Protein AF-A0A947J0U1-F1 (afdb_monomer_lite)

pLDDT: mean 72.55, std 19.85, range [28.02, 95.25]

Sequence (96 aa):
LSYGGIMSNSYLSNNRCKVMSSRNVNISWDGDCSPCNLDVNLALKGGNLLMSRDIKEITSSISWHKVRSLITQKKSICASCFDANNYTKNKFYYAF

Radius of gyration: 15.01 Å; chains: 1; bounding box: 32×24×51 Å

Secondary structure (DSSP, 8-state):
---------TTS--PPP-GGG----EE-TT-EEES-TT-TT-TT--EEGGGSSSHHHHHHSHHHHHHHHHHHTT-GGGGS---GGGGGG-------

Structure (mmCIF, N/CA/C/O backbone):
data_AF-A0A947J0U1-F1
#
_entry.id   AF-A0A947J0U1-F1
#
loop_
_atom_site.group_PDB
_atom_site.id
_atom_site.type_symbol
_atom_site.label_atom_id
_atom_site.label_alt_id
_atom_site.label_comp_id
_atom_site.label_asym_id
_atom_site.label_entity_id
_atom_site.label_seq_id
_atom_site.pdbx_PDB_ins_code
_atom_site.Cartn_x
_atom_site.Cartn_y
_atom_site.Cartn_z
_atom_site.occupancy
_atom_site.B_iso_or_equiv
_atom_site.auth_seq_id
_atom_site.auth_comp_id
_atom_site.auth_asym_id
_atom_site.auth_atom_id
_atom_site.pdbx_PDB_model_num
ATOM 1 N N . LEU A 1 1 ? 8.146 -12.727 5.345 1.00 28.02 1 LEU A N 1
ATOM 2 C CA . LEU A 1 1 ? 6.772 -13.278 5.391 1.00 28.02 1 LEU A CA 1
ATOM 3 C C . LEU A 1 1 ? 5.935 -12.412 6.323 1.00 28.02 1 LEU A C 1
ATOM 5 O O . LEU A 1 1 ? 6.077 -12.525 7.532 1.00 28.02 1 LEU A O 1
ATOM 9 N N . SER A 1 2 ? 5.136 -11.495 5.780 1.00 32.12 2 SER A N 1
ATOM 10 C CA . SER A 1 2 ? 4.130 -10.759 6.552 1.00 32.12 2 SER A CA 1
ATOM 11 C C . SER A 1 2 ? 2.811 -11.526 6.495 1.00 32.12 2 SER A C 1
ATOM 13 O O . SER A 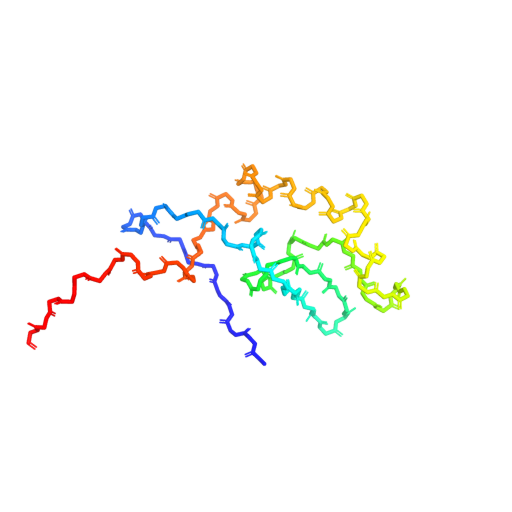1 2 ? 2.186 -11.598 5.441 1.00 32.12 2 SER A O 1
ATOM 15 N N . TYR A 1 3 ? 2.399 -12.105 7.621 1.00 34.25 3 TYR A N 1
ATOM 16 C CA . TYR A 1 3 ? 1.060 -12.663 7.796 1.00 34.25 3 TYR A CA 1
ATOM 17 C C . TYR A 1 3 ? 0.110 -11.522 8.175 1.00 34.25 3 TYR A C 1
ATOM 19 O O . TYR A 1 3 ? 0.021 -11.135 9.338 1.00 34.25 3 TYR A O 1
ATOM 27 N N . GLY A 1 4 ? -0.538 -10.931 7.174 1.00 46.47 4 GLY A N 1
ATOM 28 C CA . GLY A 1 4 ? -1.664 -10.016 7.359 1.00 46.47 4 GLY A CA 1
ATOM 29 C C . GLY A 1 4 ? -2.976 -10.746 7.082 1.00 46.47 4 GLY A C 1
ATOM 30 O O . GLY A 1 4 ? -3.026 -11.645 6.252 1.00 46.47 4 GLY A O 1
ATOM 31 N N . GLY A 1 5 ? -4.047 -10.383 7.772 1.00 44.53 5 GLY A N 1
ATO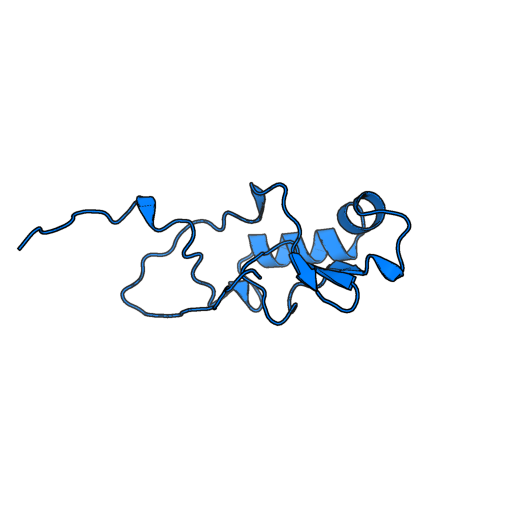M 32 C CA . GLY A 1 5 ? -5.390 -10.884 7.498 1.00 44.53 5 GLY A CA 1
ATOM 33 C C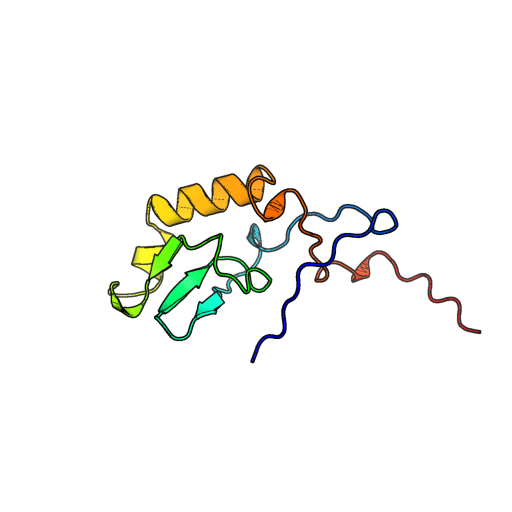 . GLY A 1 5 ? -6.400 -9.793 7.806 1.00 44.53 5 GLY A C 1
ATOM 34 O O . GLY A 1 5 ? -6.212 -9.021 8.747 1.00 44.53 5 GLY A O 1
ATOM 35 N N . ILE A 1 6 ? -7.453 -9.700 6.998 1.00 49.84 6 ILE A N 1
ATOM 36 C CA . ILE A 1 6 ? -8.577 -8.802 7.263 1.00 49.84 6 ILE A CA 1
ATOM 37 C C . ILE A 1 6 ? -9.528 -9.546 8.205 1.00 49.84 6 ILE A C 1
ATOM 39 O O . ILE A 1 6 ? -10.026 -10.612 7.856 1.00 49.84 6 ILE A O 1
ATOM 43 N N . MET A 1 7 ? -9.781 -8.996 9.393 1.00 48.31 7 MET A N 1
ATOM 44 C CA . MET A 1 7 ? -10.759 -9.531 10.347 1.00 48.31 7 MET A CA 1
ATOM 45 C C . MET A 1 7 ? -11.865 -8.498 10.562 1.00 48.31 7 MET A C 1
ATOM 47 O O . MET A 1 7 ? -11.582 -7.376 10.960 1.00 48.31 7 MET A O 1
ATOM 51 N N . SER A 1 8 ? -13.124 -8.857 10.319 1.00 49.75 8 SER A N 1
ATOM 52 C CA . SER A 1 8 ? -14.284 -7.993 10.581 1.00 49.75 8 SER A CA 1
ATOM 53 C C . SER A 1 8 ? -15.139 -8.586 11.703 1.00 49.75 8 SER A C 1
ATOM 55 O O . SER A 1 8 ? -15.589 -9.724 11.582 1.00 49.75 8 SER A O 1
ATOM 57 N N . ASN A 1 9 ? -15.376 -7.838 12.786 1.00 48.84 9 ASN A N 1
ATOM 58 C CA . ASN A 1 9 ? -16.229 -8.257 13.904 1.00 48.84 9 ASN A CA 1
ATOM 59 C C . ASN A 1 9 ? -16.886 -7.023 14.561 1.00 48.84 9 ASN A C 1
ATOM 61 O O . ASN A 1 9 ? -16.225 -6.007 14.769 1.00 48.84 9 ASN A O 1
ATOM 65 N N . SER A 1 10 ? -18.180 -7.111 14.884 1.00 49.25 10 SER A N 1
ATOM 66 C CA . SER A 1 10 ? -18.996 -6.029 15.461 1.00 49.25 10 SER A CA 1
ATOM 67 C C . SER A 1 10 ? -18.594 -5.594 16.877 1.00 49.25 10 SER A C 1
ATOM 69 O O . SER A 1 10 ? -18.989 -4.516 17.310 1.00 49.25 10 SER A O 1
ATOM 71 N N . TYR A 1 11 ? -17.810 -6.399 17.595 1.00 49.47 11 TYR A N 1
ATOM 72 C CA . TYR A 1 11 ? -17.269 -6.079 18.922 1.00 49.47 11 TYR A CA 1
ATOM 73 C C . TYR A 1 11 ? -15.949 -5.290 18.866 1.00 49.47 11 TYR A C 1
ATOM 75 O O . TYR A 1 11 ? -15.425 -4.887 19.904 1.00 49.47 11 TYR A O 1
ATOM 83 N N . LEU A 1 12 ? -15.383 -5.071 17.674 1.00 49.16 12 LEU A N 1
ATOM 84 C CA . LEU A 1 12 ? -14.102 -4.389 17.501 1.00 49.16 12 LEU A CA 1
ATOM 85 C C . LEU A 1 12 ? -14.307 -2.894 17.215 1.00 49.16 12 LEU A C 1
ATOM 87 O O . LEU A 1 12 ? -15.079 -2.506 16.339 1.00 49.16 12 LEU A O 1
ATOM 91 N N . SER A 1 13 ? -13.602 -2.033 17.954 1.00 53.16 13 SER A N 1
ATOM 92 C CA . SER A 1 13 ? -13.734 -0.580 17.822 1.00 53.16 13 SER A CA 1
ATOM 93 C C . SER A 1 13 ? -13.088 -0.040 16.540 1.00 53.16 13 SER A C 1
ATOM 95 O O . SER A 1 13 ? -12.024 -0.475 16.099 1.00 53.16 13 SER A O 1
ATOM 97 N N . ASN A 1 14 ? -13.726 0.968 15.944 1.00 54.16 14 ASN A N 1
ATOM 98 C CA . ASN A 1 14 ? -13.222 1.634 14.747 1.00 54.16 14 ASN A CA 1
ATOM 99 C C . ASN A 1 14 ? -11.941 2.433 15.050 1.00 54.16 14 ASN A C 1
ATOM 101 O O . ASN A 1 14 ? -11.986 3.463 15.720 1.00 54.16 14 ASN A O 1
ATOM 105 N N . ASN A 1 15 ? -10.809 2.005 14.488 1.00 60.53 15 ASN A N 1
ATOM 106 C CA . ASN A 1 15 ? -9.531 2.713 14.584 1.00 60.53 15 ASN A CA 1
ATOM 107 C C . ASN A 1 15 ? -9.225 3.546 13.325 1.00 60.53 15 ASN A C 1
ATOM 109 O O . ASN A 1 15 ? -9.709 3.267 12.224 1.00 60.53 15 ASN A O 1
ATOM 113 N N . ARG A 1 16 ? -8.404 4.598 13.482 1.00 62.81 16 ARG A N 1
ATOM 114 C CA . ARG A 1 16 ? -7.847 5.350 12.341 1.00 62.81 16 ARG A CA 1
ATOM 115 C C . ARG A 1 16 ? -6.811 4.476 11.626 1.00 62.81 16 ARG A C 1
ATOM 117 O O . ARG A 1 16 ? -5.922 3.944 12.288 1.00 62.81 16 ARG A O 1
ATOM 124 N N . CYS A 1 17 ? -6.931 4.365 10.303 1.00 71.44 17 CYS A N 1
ATOM 125 C CA . CYS A 1 17 ? -6.010 3.614 9.447 1.00 71.44 17 CYS A CA 1
ATOM 126 C C . CYS A 1 17 ? -4.599 4.223 9.505 1.00 71.44 17 CYS A C 1
ATOM 128 O O . CYS A 1 17 ? -4.428 5.410 9.211 1.00 71.44 17 CYS A O 1
ATOM 130 N N . LYS A 1 18 ? -3.586 3.425 9.872 1.00 69.06 18 LYS A N 1
ATOM 131 C CA . LYS A 1 18 ? -2.194 3.895 10.000 1.00 69.06 18 LYS A CA 1
ATOM 132 C C . LYS A 1 18 ? -1.384 3.853 8.708 1.00 69.06 18 LYS A C 1
ATOM 134 O O . LYS A 1 18 ? -0.280 4.402 8.698 1.00 69.06 18 LYS A O 1
ATOM 139 N N . VAL A 1 19 ? -1.931 3.303 7.621 1.00 70.12 19 VAL A N 1
ATOM 140 C CA . VAL A 1 19 ? -1.270 3.234 6.302 1.00 70.12 19 VAL A CA 1
ATOM 141 C C . VAL A 1 19 ? -0.681 4.587 5.894 1.00 70.12 19 VAL A C 1
ATOM 143 O O . VAL A 1 19 ? 0.468 4.668 5.472 1.00 70.12 19 VAL A O 1
ATOM 146 N N . MET A 1 20 ? -1.417 5.674 6.135 1.00 62.66 20 MET A N 1
ATOM 147 C CA . MET A 1 20 ? -1.005 7.035 5.769 1.00 62.66 20 MET A CA 1
ATOM 148 C C . MET A 1 20 ? 0.196 7.576 6.556 1.00 62.66 20 MET A C 1
ATOM 150 O O . MET A 1 20 ? 0.830 8.524 6.103 1.00 62.66 20 MET A O 1
ATOM 154 N N . SER A 1 21 ? 0.496 6.993 7.718 1.00 64.62 21 SER A N 1
ATOM 155 C CA . SER A 1 21 ? 1.644 7.348 8.566 1.00 64.62 21 SER A CA 1
ATOM 156 C C . SER A 1 21 ? 2.826 6.387 8.421 1.00 64.62 21 SER A C 1
ATOM 158 O O . SER A 1 21 ? 3.895 6.637 8.974 1.00 64.62 21 SER A O 1
ATOM 160 N N . SER A 1 22 ? 2.640 5.282 7.696 1.00 65.31 22 SER A N 1
ATOM 161 C CA . SER A 1 22 ? 3.684 4.287 7.481 1.00 65.31 22 SER A CA 1
ATOM 162 C C . SER A 1 22 ? 4.582 4.687 6.307 1.00 65.31 22 SER A C 1
ATOM 164 O O . SER A 1 22 ? 4.111 5.245 5.318 1.00 65.31 22 SER A O 1
ATOM 166 N N . ARG A 1 23 ? 5.886 4.407 6.416 1.00 72.56 23 ARG A N 1
ATOM 167 C CA . ARG A 1 23 ? 6.871 4.588 5.329 1.00 72.56 23 ARG A CA 1
ATOM 168 C C . ARG A 1 23 ? 7.158 3.274 4.594 1.00 72.56 23 ARG A C 1
ATOM 170 O O . ARG A 1 23 ? 8.212 3.123 3.988 1.00 72.56 23 ARG A O 1
ATOM 177 N N . ASN A 1 24 ? 6.230 2.326 4.684 1.00 76.00 24 ASN A N 1
ATOM 178 C CA . ASN A 1 24 ? 6.397 0.976 4.172 1.00 76.00 24 ASN A CA 1
ATOM 179 C C . ASN A 1 24 ? 5.504 0.789 2.943 1.00 76.00 24 ASN A C 1
ATOM 181 O O . ASN A 1 24 ? 4.425 1.373 2.858 1.00 76.00 24 ASN A O 1
ATOM 185 N N . VAL A 1 25 ? 5.949 -0.054 2.017 1.00 84.31 25 VAL A N 1
ATOM 186 C CA . VAL A 1 25 ? 5.164 -0.515 0.871 1.00 84.31 25 VAL A CA 1
ATOM 187 C C . VAL A 1 25 ? 5.145 -2.035 0.917 1.00 84.31 25 VAL A C 1
ATOM 189 O O . VAL A 1 25 ? 6.182 -2.658 1.139 1.00 84.31 25 VAL A O 1
ATOM 192 N N . ASN A 1 26 ? 3.965 -2.622 0.749 1.00 86.06 26 ASN A N 1
ATOM 193 C CA . ASN A 1 26 ? 3.829 -4.053 0.548 1.00 86.06 26 ASN A CA 1
ATOM 194 C C . ASN A 1 26 ? 4.106 -4.371 -0.922 1.00 86.06 26 ASN A C 1
ATOM 196 O O . ASN A 1 26 ? 3.558 -3.705 -1.800 1.00 86.06 26 ASN A O 1
ATOM 200 N N . ILE A 1 27 ? 4.954 -5.365 -1.171 1.00 87.94 27 ILE A N 1
ATOM 201 C CA . ILE A 1 27 ? 5.360 -5.782 -2.513 1.00 87.94 27 ILE A CA 1
ATOM 202 C C . ILE A 1 27 ? 5.126 -7.286 -2.610 1.00 87.94 27 ILE A C 1
ATOM 204 O O . ILE A 1 27 ? 5.631 -8.045 -1.779 1.00 87.94 27 ILE A O 1
ATOM 208 N N . SER A 1 28 ? 4.348 -7.716 -3.595 1.00 88.44 28 SER A N 1
ATOM 209 C CA . SER A 1 28 ? 4.140 -9.135 -3.889 1.00 88.44 28 SER A CA 1
ATOM 210 C C . SER A 1 28 ? 5.267 -9.736 -4.719 1.00 88.44 28 SER A C 1
ATOM 212 O O . SER A 1 28 ? 6.170 -9.056 -5.203 1.00 88.44 28 SER A O 1
ATOM 214 N N . TRP A 1 29 ? 5.186 -11.051 -4.907 1.00 87.88 29 TRP A N 1
ATOM 215 C CA . TRP A 1 29 ? 6.144 -11.824 -5.689 1.00 87.88 29 TRP A CA 1
ATOM 216 C C . TRP A 1 29 ? 6.219 -11.397 -7.166 1.00 87.88 29 TRP A C 1
ATOM 218 O O . TRP A 1 29 ? 7.287 -11.495 -7.760 1.00 87.88 29 TRP A O 1
ATOM 228 N N . ASP A 1 30 ? 5.126 -10.899 -7.748 1.00 90.12 30 ASP A N 1
ATOM 229 C CA . ASP A 1 30 ? 5.059 -10.371 -9.119 1.00 90.12 30 ASP A CA 1
ATOM 230 C C . ASP A 1 30 ? 5.372 -8.865 -9.197 1.00 90.12 30 ASP A C 1
ATOM 232 O O . ASP A 1 30 ? 5.277 -8.255 -10.262 1.00 90.12 30 ASP A O 1
ATOM 236 N N . GLY A 1 31 ? 5.785 -8.259 -8.079 1.00 90.69 31 GLY A N 1
ATOM 237 C CA . GLY A 1 31 ? 6.229 -6.870 -7.999 1.00 90.69 31 GLY A CA 1
ATOM 238 C C . GLY A 1 31 ? 5.112 -5.848 -7.813 1.00 90.69 31 GLY A C 1
ATOM 239 O O . GLY A 1 31 ? 5.401 -4.650 -7.748 1.00 90.69 31 GLY A O 1
ATOM 240 N N . ASP A 1 32 ? 3.855 -6.274 -7.710 1.00 92.69 32 ASP A N 1
ATOM 241 C CA . ASP A 1 32 ? 2.739 -5.375 -7.448 1.00 92.69 32 ASP A CA 1
ATOM 242 C C . ASP A 1 32 ? 2.891 -4.704 -6.075 1.00 92.69 32 ASP A C 1
ATOM 244 O O . ASP A 1 32 ? 3.197 -5.326 -5.057 1.00 92.69 32 ASP A O 1
ATOM 248 N N . CYS A 1 33 ? 2.697 -3.387 -6.062 1.00 91.44 33 CYS A N 1
ATOM 249 C CA . CYS A 1 33 ? 2.936 -2.537 -4.905 1.00 91.44 33 CYS A CA 1
ATOM 250 C C . CYS A 1 33 ? 1.616 -2.029 -4.319 1.00 91.44 33 CYS A C 1
ATOM 252 O O . CYS A 1 33 ? 0.799 -1.425 -5.026 1.00 91.44 33 CYS A O 1
ATOM 254 N N . SER A 1 34 ? 1.451 -2.194 -3.007 1.00 89.75 34 SER A N 1
ATOM 255 C CA . SER A 1 34 ? 0.314 -1.702 -2.227 1.00 89.75 34 SER A CA 1
ATOM 256 C C . SER A 1 34 ? 0.798 -0.870 -1.035 1.00 89.75 34 SER A C 1
ATOM 258 O O . SER A 1 34 ? 1.783 -1.224 -0.384 1.00 89.75 34 SER A O 1
ATOM 260 N N . PRO A 1 35 ? 0.125 0.240 -0.688 1.00 86.56 35 PRO A N 1
ATOM 261 C CA . PRO A 1 35 ? 0.495 1.044 0.475 1.00 86.56 35 PRO A CA 1
ATOM 262 C C . PRO A 1 35 ? 0.169 0.353 1.810 1.00 86.56 35 PRO A C 1
ATOM 264 O O . PRO A 1 35 ? 0.523 0.874 2.862 1.00 86.56 35 PRO A O 1
ATOM 267 N N . CYS A 1 36 ? -0.536 -0.782 1.803 1.00 82.94 36 CYS A N 1
ATOM 268 C CA . CYS A 1 36 ? -1.041 -1.429 3.009 1.00 82.94 36 CYS A CA 1
ATOM 269 C C . CYS A 1 36 ? -0.426 -2.821 3.198 1.00 82.94 36 CYS A C 1
ATOM 271 O O . CYS A 1 36 ? -0.540 -3.685 2.337 1.00 82.94 36 CYS A O 1
ATOM 273 N N . ASN A 1 37 ? 0.165 -3.076 4.366 1.00 77.44 37 ASN A N 1
ATOM 274 C CA . ASN A 1 37 ? 0.694 -4.395 4.732 1.00 77.44 37 ASN A CA 1
ATOM 275 C C . ASN A 1 37 ? -0.398 -5.431 5.057 1.00 77.44 37 ASN A C 1
ATOM 277 O O . ASN A 1 37 ? -0.109 -6.622 5.105 1.00 77.44 37 ASN A O 1
ATOM 281 N N . LEU A 1 38 ? -1.633 -4.987 5.306 1.00 77.56 38 LEU A N 1
ATOM 282 C CA . LEU A 1 38 ? -2.794 -5.861 5.513 1.00 77.56 38 LEU A CA 1
ATOM 283 C C . LEU A 1 38 ? -3.532 -6.179 4.202 1.00 77.56 38 LEU A C 1
ATOM 285 O O . LEU A 1 38 ? -4.464 -6.980 4.201 1.00 77.56 38 LEU A O 1
ATOM 289 N N . ASP A 1 39 ? -3.129 -5.564 3.088 1.00 79.88 39 ASP A N 1
ATOM 290 C CA . ASP A 1 39 ? -3.693 -5.822 1.764 1.00 79.88 39 ASP A CA 1
ATOM 291 C C . ASP A 1 39 ? -3.024 -7.040 1.116 1.00 79.88 39 ASP A C 1
ATOM 293 O O . ASP A 1 39 ? -2.211 -6.934 0.199 1.00 79.88 39 ASP A O 1
ATOM 297 N N . VAL A 1 40 ? -3.347 -8.217 1.648 1.00 74.12 40 VAL A N 1
ATOM 298 C CA . VAL A 1 40 ? -2.747 -9.492 1.223 1.00 74.12 40 VAL A CA 1
ATOM 299 C C . VAL A 1 40 ? -3.166 -9.893 -0.188 1.00 74.12 40 VAL A C 1
ATOM 301 O O . VAL A 1 40 ? -2.378 -10.492 -0.911 1.00 74.12 40 VAL A O 1
ATOM 304 N N . ASN A 1 41 ? -4.371 -9.503 -0.604 1.00 77.81 41 ASN A N 1
ATOM 305 C CA . ASN A 1 41 ? -4.881 -9.765 -1.950 1.00 77.81 41 ASN A CA 1
ATOM 306 C C . ASN A 1 41 ?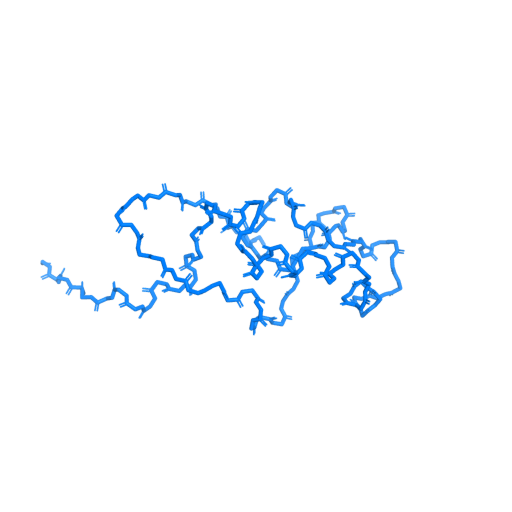 -4.486 -8.675 -2.963 1.00 77.81 41 ASN A C 1
ATOM 308 O O . ASN A 1 41 ? -4.943 -8.730 -4.101 1.00 77.81 41 ASN A O 1
ATOM 312 N N . LEU A 1 42 ? -3.695 -7.672 -2.553 1.00 81.06 42 LEU A N 1
ATOM 313 C CA . LEU A 1 42 ? -3.289 -6.527 -3.378 1.00 81.06 42 LEU A CA 1
ATOM 314 C C . LEU A 1 42 ? -4.443 -5.797 -4.085 1.00 81.06 42 LEU A C 1
ATOM 316 O O . LEU A 1 42 ? -4.289 -5.252 -5.181 1.00 81.06 42 LEU A O 1
ATOM 320 N N . ALA A 1 43 ? -5.610 -5.724 -3.447 1.00 84.50 43 ALA A N 1
ATOM 321 C CA . ALA A 1 43 ? -6.752 -5.000 -4.001 1.00 84.50 43 ALA A CA 1
ATOM 322 C C . ALA A 1 43 ? -6.513 -3.476 -4.045 1.00 84.50 43 ALA A C 1
ATOM 324 O O . ALA A 1 43 ? -7.258 -2.746 -4.699 1.00 84.50 43 ALA A O 1
ATOM 325 N N . LEU A 1 44 ? -5.474 -2.987 -3.358 1.00 87.31 44 LEU A N 1
ATOM 326 C CA . LEU A 1 44 ? -5.008 -1.602 -3.369 1.00 87.31 44 LEU A CA 1
ATOM 327 C C . LEU A 1 44 ? -3.723 -1.438 -4.195 1.00 87.31 44 LEU A C 1
ATOM 329 O O . LEU A 1 44 ? -2.869 -0.614 -3.859 1.00 87.31 44 LEU A O 1
ATOM 333 N N . LYS A 1 45 ? -3.571 -2.196 -5.286 1.00 91.25 45 LYS A N 1
ATOM 334 C CA . LYS A 1 45 ? -2.449 -2.018 -6.207 1.00 91.25 45 LYS A CA 1
ATOM 335 C C . LYS A 1 45 ? -2.384 -0.592 -6.758 1.00 91.25 45 LYS A C 1
ATOM 337 O O . LYS A 1 45 ? -3.306 -0.124 -7.425 1.00 91.25 45 LYS A O 1
ATOM 342 N N . GLY A 1 46 ? -1.247 0.065 -6.540 1.00 92.12 46 GLY A N 1
ATOM 343 C CA . GLY A 1 46 ? -0.959 1.395 -7.081 1.00 92.12 46 GLY A CA 1
ATOM 344 C C . GLY A 1 46 ? 0.128 1.427 -8.159 1.00 92.12 46 GLY A C 1
ATOM 345 O O . GLY A 1 46 ? 0.315 2.471 -8.776 1.00 92.12 46 GLY A O 1
ATOM 346 N N . GLY A 1 47 ? 0.827 0.314 -8.399 1.00 94.19 47 GLY A N 1
ATOM 347 C CA . GLY A 1 47 ? 1.875 0.186 -9.416 1.00 94.19 47 GLY A CA 1
ATOM 348 C C . GLY A 1 47 ? 2.606 -1.153 -9.317 1.00 94.19 47 GLY A C 1
ATOM 349 O O . GLY A 1 47 ? 2.226 -1.994 -8.503 1.00 94.19 47 GLY A O 1
ATOM 350 N N . ASN A 1 48 ? 3.642 -1.342 -10.135 1.00 94.75 48 ASN A N 1
ATOM 351 C CA . ASN A 1 48 ? 4.458 -2.556 -10.153 1.00 94.75 48 ASN A CA 1
ATOM 352 C C . ASN A 1 48 ? 5.950 -2.196 -10.230 1.00 94.75 48 ASN A C 1
ATOM 354 O O . ASN A 1 48 ? 6.361 -1.437 -11.111 1.00 94.75 48 ASN A O 1
ATOM 358 N N . LEU A 1 49 ? 6.749 -2.727 -9.303 1.00 93.81 49 LEU A N 1
ATOM 359 C CA . LEU A 1 49 ? 8.173 -2.419 -9.163 1.00 93.81 49 LEU A CA 1
ATOM 360 C C . LEU A 1 49 ? 9.023 -2.976 -10.305 1.00 93.81 49 LEU A C 1
ATOM 362 O O . LEU A 1 49 ? 10.020 -2.361 -10.655 1.00 93.81 49 LEU A O 1
ATOM 366 N N . LEU A 1 50 ? 8.623 -4.090 -10.917 1.00 94.62 50 LEU A N 1
ATOM 367 C CA . LEU A 1 50 ? 9.349 -4.673 -12.050 1.00 94.62 50 LEU A CA 1
ATOM 368 C C . LEU A 1 50 ? 9.177 -3.844 -13.330 1.00 94.62 50 LEU A C 1
ATOM 370 O O . LEU A 1 50 ? 10.006 -3.929 -14.230 1.00 94.62 50 LEU A O 1
ATOM 374 N N . MET A 1 51 ? 8.107 -3.049 -13.406 1.00 94.69 51 MET A N 1
ATOM 375 C CA . MET A 1 51 ? 7.782 -2.176 -14.542 1.00 94.69 51 MET A CA 1
ATOM 376 C C . MET A 1 51 ? 8.165 -0.710 -14.311 1.00 94.69 51 MET A C 1
ATOM 378 O O . MET A 1 51 ? 7.926 0.124 -15.181 1.00 94.69 51 MET A O 1
ATOM 382 N N . SER A 1 52 ? 8.725 -0.384 -13.146 1.00 93.44 52 SER A N 1
ATOM 383 C CA . SER A 1 52 ? 9.084 0.983 -12.758 1.00 93.44 52 SER A CA 1
ATOM 384 C C . SER A 1 52 ? 10.586 1.080 -12.518 1.00 93.44 52 SER A C 1
ATOM 386 O O . SER A 1 52 ? 11.236 0.090 -12.191 1.00 93.44 52 SER A O 1
ATOM 388 N N . ARG A 1 53 ? 11.156 2.279 -12.644 1.00 90.75 53 ARG A N 1
ATOM 389 C CA . ARG A 1 53 ? 12.587 2.496 -12.371 1.00 90.75 53 ARG A CA 1
ATOM 390 C C . ARG A 1 53 ? 12.907 2.398 -10.886 1.00 90.75 53 ARG A C 1
ATOM 392 O O . ARG A 1 53 ? 13.964 1.903 -10.510 1.00 90.75 53 ARG A O 1
ATOM 399 N N . ASP A 1 54 ? 12.002 2.898 -10.052 1.00 90.25 54 ASP A N 1
ATOM 400 C CA . ASP A 1 54 ? 12.115 2.873 -8.602 1.00 90.25 54 ASP A CA 1
ATOM 401 C C . ASP A 1 54 ? 10.736 3.025 -7.933 1.00 90.25 54 ASP A C 1
ATOM 403 O O . ASP A 1 54 ? 9.696 3.213 -8.572 1.00 90.25 54 ASP A O 1
ATOM 407 N N . ILE A 1 55 ? 10.723 2.969 -6.600 1.00 88.38 55 ILE A N 1
ATOM 408 C CA . ILE A 1 55 ? 9.501 3.146 -5.808 1.00 88.38 55 ILE A CA 1
ATOM 409 C C . ILE A 1 55 ? 8.971 4.591 -5.829 1.00 88.38 55 ILE A C 1
ATOM 411 O O . ILE A 1 55 ? 7.798 4.837 -5.533 1.00 88.38 55 ILE A O 1
ATOM 415 N N . LYS A 1 56 ? 9.814 5.574 -6.163 1.00 91.44 56 LYS A N 1
ATOM 416 C CA . LYS A 1 56 ? 9.431 6.988 -6.224 1.00 91.44 56 LYS A CA 1
ATOM 417 C C . LYS A 1 56 ? 8.517 7.236 -7.422 1.00 91.44 56 LYS A C 1
ATOM 419 O O . LYS A 1 56 ? 7.521 7.943 -7.278 1.00 91.44 56 LYS A O 1
ATOM 424 N N . GLU A 1 57 ? 8.796 6.615 -8.562 1.00 94.00 57 GLU A N 1
ATOM 425 C CA . GLU A 1 57 ? 7.922 6.636 -9.739 1.00 94.00 57 GLU A CA 1
ATOM 426 C C . GLU A 1 57 ? 6.522 6.101 -9.402 1.00 94.00 57 GLU A C 1
ATOM 428 O O . GLU A 1 57 ? 5.514 6.753 -9.672 1.00 94.00 57 GLU A O 1
ATOM 433 N N . ILE A 1 58 ? 6.454 4.973 -8.690 1.00 93.38 58 ILE A N 1
ATOM 434 C CA . ILE A 1 58 ? 5.183 4.383 -8.255 1.00 93.38 58 ILE A CA 1
ATOM 435 C C . ILE A 1 58 ? 4.448 5.318 -7.296 1.00 93.38 58 ILE A C 1
ATOM 437 O O . ILE A 1 58 ? 3.279 5.633 -7.513 1.00 93.38 58 ILE A O 1
ATOM 441 N N . THR A 1 59 ? 5.118 5.788 -6.243 1.00 90.25 59 THR A N 1
ATOM 442 C CA . THR A 1 59 ? 4.474 6.567 -5.169 1.00 90.25 59 THR A CA 1
ATOM 443 C C . THR A 1 59 ? 4.052 7.978 -5.584 1.00 90.25 59 THR A C 1
ATOM 445 O O . THR A 1 59 ? 3.173 8.555 -4.941 1.00 90.25 59 THR A O 1
ATOM 448 N N . SER A 1 60 ? 4.640 8.515 -6.657 1.00 91.81 60 SER A N 1
ATOM 449 C CA . SER A 1 60 ? 4.246 9.784 -7.286 1.00 91.81 60 SER A CA 1
ATOM 450 C C . SER A 1 60 ? 3.212 9.624 -8.408 1.00 91.81 60 SER A C 1
ATOM 452 O O . SER A 1 60 ? 2.701 10.616 -8.927 1.00 91.81 60 SER A O 1
ATOM 454 N N . SER A 1 61 ? 2.866 8.388 -8.780 1.00 94.12 61 SER A N 1
ATOM 455 C CA . SER A 1 61 ? 1.909 8.122 -9.851 1.00 94.12 61 SER A CA 1
ATOM 456 C C . SER A 1 61 ? 0.471 8.496 -9.472 1.00 94.12 61 SER A C 1
ATOM 458 O O . SER A 1 61 ? 0.034 8.396 -8.320 1.00 94.12 61 SER A O 1
ATOM 460 N N . ILE A 1 62 ? -0.326 8.847 -10.484 1.00 95.25 62 ILE A N 1
ATOM 461 C CA . ILE A 1 62 ? -1.763 9.124 -10.328 1.00 95.25 62 ILE A CA 1
ATOM 462 C C . ILE A 1 62 ? -2.494 7.913 -9.727 1.00 95.25 62 ILE A C 1
ATOM 464 O O . ILE A 1 62 ? -3.384 8.078 -8.890 1.00 95.25 62 ILE A O 1
ATOM 468 N N . SER A 1 63 ? -2.120 6.697 -10.132 1.00 93.94 63 SER A N 1
ATOM 469 C CA . SER A 1 63 ? -2.701 5.451 -9.622 1.00 93.94 63 SER A CA 1
ATOM 470 C C . SER A 1 63 ? -2.488 5.307 -8.117 1.00 93.94 63 SER A C 1
ATOM 472 O O . SER A 1 63 ? -3.444 5.057 -7.382 1.00 93.94 63 SER A O 1
ATOM 474 N N . TRP A 1 64 ? -1.275 5.573 -7.633 1.00 92.69 64 TRP A N 1
ATOM 475 C CA . TRP A 1 64 ? -0.972 5.548 -6.204 1.00 92.69 64 TRP A CA 1
ATOM 476 C C . TRP A 1 64 ? -1.774 6.588 -5.416 1.00 92.69 64 TRP A C 1
ATOM 478 O O . TRP A 1 64 ? -2.347 6.285 -4.366 1.00 92.69 64 TRP A O 1
ATOM 488 N N . HIS A 1 65 ? -1.900 7.806 -5.946 1.00 91.12 65 HIS A N 1
ATOM 489 C CA . HIS A 1 65 ? -2.726 8.847 -5.333 1.00 91.12 65 HIS A CA 1
ATOM 490 C C . HIS A 1 65 ? -4.216 8.470 -5.278 1.00 91.12 65 HIS A C 1
ATOM 492 O O . HIS A 1 65 ? -4.865 8.704 -4.254 1.00 91.12 65 HIS A O 1
ATOM 498 N N . LYS A 1 66 ? -4.756 7.828 -6.324 1.00 92.19 66 LYS A N 1
ATOM 499 C CA . LYS A 1 66 ? -6.133 7.300 -6.328 1.00 92.19 66 LYS A CA 1
ATOM 500 C C . LYS A 1 66 ? -6.330 6.253 -5.236 1.00 92.19 66 LYS A C 1
ATOM 502 O O . LYS A 1 66 ? -7.290 6.351 -4.474 1.00 92.19 66 LYS A O 1
ATOM 507 N N . VAL A 1 67 ? -5.397 5.311 -5.099 1.00 90.44 67 VAL A N 1
ATOM 508 C CA . VAL A 1 67 ? -5.431 4.306 -4.028 1.00 90.44 67 VAL A CA 1
ATOM 509 C C . VAL A 1 67 ? -5.428 4.972 -2.647 1.00 90.44 67 VAL A C 1
ATOM 511 O O . VAL A 1 67 ? -6.280 4.665 -1.813 1.00 90.44 67 VAL A O 1
ATOM 514 N N . ARG A 1 68 ? -4.539 5.944 -2.401 1.00 86.88 68 ARG A N 1
ATOM 515 C CA . ARG A 1 68 ? -4.509 6.681 -1.121 1.00 86.88 68 ARG A CA 1
ATOM 516 C C . ARG A 1 68 ? -5.821 7.410 -0.827 1.00 86.88 68 ARG A C 1
ATOM 518 O O . ARG A 1 68 ? -6.238 7.473 0.333 1.00 86.88 68 ARG A O 1
ATOM 525 N N . SER A 1 69 ? -6.485 7.931 -1.856 1.00 87.25 69 SER A N 1
ATOM 526 C CA . SER A 1 69 ? -7.805 8.552 -1.720 1.00 87.25 69 SER A CA 1
ATOM 527 C C . SER A 1 69 ? -8.868 7.535 -1.290 1.00 87.25 69 SER A C 1
ATOM 529 O O . SER A 1 69 ? -9.602 7.796 -0.337 1.00 87.25 69 SER A O 1
ATOM 531 N N . LEU A 1 70 ? -8.895 6.339 -1.893 1.00 86.31 70 LEU A N 1
ATOM 532 C CA . LEU A 1 70 ? -9.817 5.263 -1.497 1.00 86.31 70 LEU A CA 1
ATOM 533 C C . LEU A 1 70 ? -9.635 4.859 -0.029 1.00 86.31 70 LEU A C 1
ATOM 535 O O . LEU A 1 70 ? -10.620 4.718 0.693 1.00 86.31 70 LEU A O 1
ATOM 539 N N . ILE A 1 71 ? -8.386 4.744 0.428 1.00 83.38 71 ILE A N 1
ATOM 540 C CA . ILE A 1 71 ? -8.059 4.427 1.827 1.00 83.38 71 ILE A CA 1
ATOM 541 C C . ILE A 1 71 ? -8.560 5.532 2.760 1.00 83.38 71 ILE A C 1
ATOM 543 O O . ILE A 1 71 ? -9.206 5.251 3.769 1.00 83.38 71 ILE A O 1
ATOM 547 N N . THR A 1 72 ? -8.297 6.794 2.409 1.00 82.62 72 THR A N 1
ATOM 548 C CA . THR A 1 72 ? -8.719 7.963 3.200 1.00 82.62 72 THR A CA 1
ATOM 549 C C . THR A 1 72 ? -10.242 8.041 3.312 1.00 82.62 72 THR A C 1
ATOM 551 O O . THR A 1 72 ? -10.772 8.354 4.374 1.00 82.62 72 THR A O 1
ATOM 554 N N . GLN A 1 73 ? -10.948 7.696 2.235 1.00 83.75 73 GLN A N 1
ATOM 555 C CA . GLN A 1 73 ? -12.409 7.665 2.179 1.00 83.75 73 GLN A CA 1
ATOM 556 C C . GLN A 1 73 ? -13.018 6.377 2.761 1.00 83.75 73 GLN A C 1
ATOM 558 O O . GLN A 1 73 ? -14.235 6.225 2.700 1.00 83.75 73 GLN A O 1
ATOM 563 N N . LYS A 1 74 ? -12.206 5.445 3.291 1.00 78.62 74 LYS A N 1
ATOM 564 C CA . LYS A 1 74 ? -12.638 4.101 3.720 1.00 78.62 74 LYS A CA 1
ATOM 565 C C . LYS A 1 74 ? -13.504 3.386 2.666 1.00 78.62 74 LYS A C 1
ATOM 567 O O . LYS A 1 74 ? -14.549 2.829 2.979 1.00 78.62 74 LYS A O 1
ATOM 572 N N . LYS A 1 75 ? -13.081 3.408 1.402 1.00 81.69 75 LYS A N 1
ATOM 573 C CA . LYS A 1 75 ? -13.750 2.712 0.288 1.00 81.69 75 LYS A CA 1
ATOM 574 C C . LYS A 1 75 ? -13.043 1.403 -0.068 1.00 81.69 75 LYS A C 1
ATOM 576 O O . LYS A 1 75 ? -11.923 1.154 0.377 1.00 81.69 75 LYS A O 1
ATOM 581 N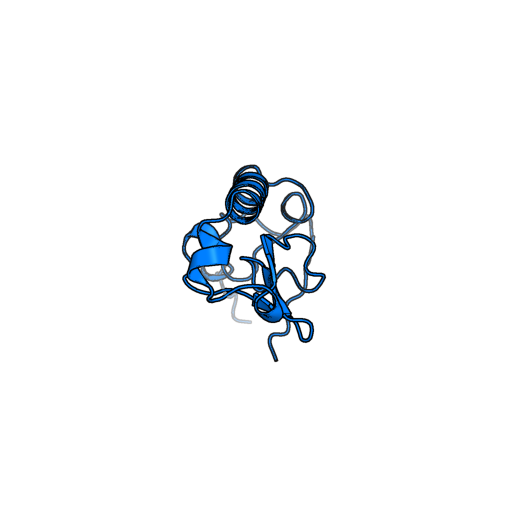 N . SER A 1 76 ? -13.674 0.592 -0.922 1.00 81.06 76 SER A N 1
ATOM 582 C CA . SER A 1 76 ? -13.153 -0.718 -1.351 1.00 81.06 76 SER A CA 1
ATOM 583 C C . SER A 1 76 ? -12.909 -1.635 -0.141 1.00 81.06 76 SER A C 1
ATOM 585 O O . SER A 1 76 ? -13.683 -1.595 0.815 1.00 81.06 76 SER A O 1
ATOM 587 N N . ILE A 1 77 ? -11.826 -2.417 -0.136 1.00 78.25 77 ILE A N 1
ATOM 588 C CA . ILE A 1 77 ? -11.461 -3.307 0.973 1.00 78.25 77 ILE A CA 1
ATOM 589 C C . ILE A 1 77 ? -11.308 -2.572 2.313 1.00 78.25 77 ILE A C 1
ATOM 591 O O . ILE A 1 77 ? -11.437 -3.184 3.368 1.00 78.25 77 ILE A O 1
ATOM 595 N N . CYS A 1 78 ? -11.065 -1.254 2.300 1.00 79.06 78 CYS A N 1
ATOM 596 C CA . CYS A 1 78 ? -10.946 -0.456 3.517 1.00 79.06 78 CYS A CA 1
ATOM 597 C C . CYS A 1 78 ? -12.292 -0.177 4.200 1.00 79.06 78 CYS A C 1
ATOM 599 O O . CYS A 1 78 ? -12.283 0.202 5.370 1.00 79.06 78 CYS A O 1
ATOM 601 N N . ALA A 1 79 ? -13.425 -0.358 3.511 1.00 78.12 79 ALA A N 1
ATOM 602 C CA . ALA A 1 79 ? -14.759 -0.125 4.073 1.00 78.12 79 ALA A CA 1
ATOM 603 C C . ALA A 1 79 ? -15.086 -1.098 5.214 1.00 78.12 79 ALA A C 1
ATOM 605 O O . ALA A 1 79 ? -15.708 -0.713 6.201 1.00 78.12 79 ALA A O 1
ATOM 606 N N . SER A 1 80 ? -14.614 -2.339 5.096 1.00 72.94 80 SER A N 1
ATOM 607 C CA . SER A 1 80 ? -14.775 -3.408 6.086 1.00 72.94 80 SER A CA 1
ATOM 608 C C . SER A 1 80 ? -13.470 -3.759 6.811 1.00 72.94 80 SER A C 1
ATOM 610 O O . SER A 1 80 ? -13.421 -4.738 7.554 1.00 72.94 80 SER A O 1
ATOM 612 N N . CYS A 1 81 ? -12.398 -2.990 6.592 1.00 73.25 81 CYS A N 1
ATOM 613 C CA . CYS A 1 81 ? -11.087 -3.278 7.164 1.00 73.25 81 CYS A CA 1
ATOM 614 C C . CYS A 1 81 ? -11.001 -2.857 8.634 1.00 73.25 81 CYS A C 1
ATOM 616 O O . CYS A 1 81 ? -11.313 -1.721 9.001 1.00 73.25 81 CYS A O 1
ATOM 618 N N . PHE A 1 82 ? -10.472 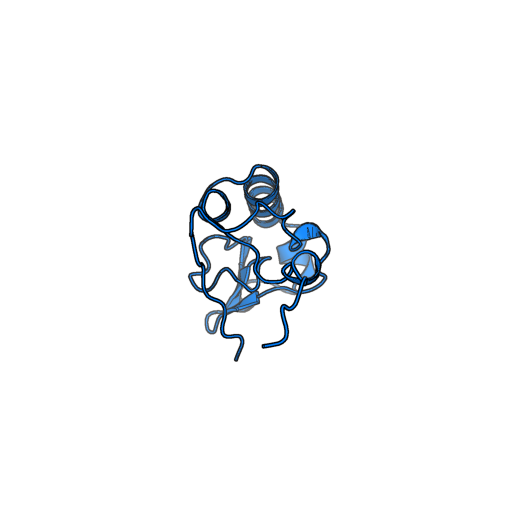-3.764 9.450 1.00 68.19 82 PHE A N 1
ATOM 619 C CA . PHE A 1 82 ? -10.016 -3.492 10.802 1.00 68.19 82 PHE A CA 1
ATOM 620 C C . PHE A 1 82 ? -8.484 -3.452 10.821 1.00 68.19 82 PHE A C 1
ATOM 622 O O . PHE A 1 82 ? -7.817 -4.466 10.613 1.00 68.19 82 PHE A O 1
ATOM 629 N N . ASP A 1 83 ? -7.913 -2.276 11.079 1.00 63.78 83 ASP A N 1
ATOM 630 C CA . ASP A 1 83 ? -6.464 -2.134 11.237 1.00 63.78 83 ASP A CA 1
ATOM 631 C C . ASP A 1 83 ? -6.040 -2.615 12.635 1.00 63.78 83 ASP A C 1
ATOM 633 O O . ASP A 1 83 ? -6.026 -1.855 13.611 1.00 63.78 83 ASP A O 1
ATOM 637 N N . ALA A 1 84 ? -5.700 -3.904 12.726 1.00 55.12 84 ALA A N 1
ATOM 638 C CA . ALA A 1 84 ? -5.255 -4.553 13.958 1.00 55.12 84 ALA A CA 1
ATOM 639 C C . ALA A 1 84 ? -3.937 -3.976 14.514 1.00 55.12 84 ALA A C 1
ATOM 641 O O . ALA A 1 84 ? -3.643 -4.151 15.697 1.00 55.12 84 ALA A O 1
ATOM 642 N N . ASN A 1 85 ? -3.167 -3.212 13.723 1.00 55.28 85 ASN A N 1
ATOM 643 C CA . ASN A 1 85 ? -1.931 -2.571 14.194 1.00 55.28 85 ASN A CA 1
ATOM 644 C C . ASN A 1 85 ? -2.187 -1.406 15.173 1.00 55.28 85 ASN A C 1
ATOM 646 O O . ASN A 1 85 ? -1.241 -0.802 15.684 1.00 55.28 85 ASN A O 1
ATOM 650 N N . ASN A 1 86 ? -3.453 -1.074 15.445 1.00 52.97 86 ASN A N 1
ATOM 651 C CA . ASN A 1 86 ? -3.865 -0.042 16.397 1.00 52.97 86 ASN A CA 1
ATOM 652 C C . ASN A 1 86 ? -4.550 -0.620 17.659 1.00 52.97 86 ASN A C 1
ATOM 654 O O . ASN A 1 86 ? -5.299 0.074 18.343 1.00 52.97 86 ASN A O 1
ATOM 658 N N . TYR A 1 87 ? -4.283 -1.890 17.995 1.00 45.34 87 TYR A N 1
ATOM 659 C CA . TYR A 1 87 ? -4.820 -2.568 19.189 1.00 45.34 87 TYR A CA 1
ATOM 660 C C . TYR A 1 87 ? -4.372 -1.946 20.530 1.00 45.34 87 TYR A C 1
ATOM 662 O O . TYR A 1 87 ? -5.009 -2.156 21.561 1.00 45.34 87 TYR A O 1
ATOM 670 N N . THR A 1 88 ? -3.317 -1.126 20.545 1.00 44.53 88 THR A N 1
ATOM 671 C CA . THR A 1 88 ? -2.707 -0.595 21.777 1.00 44.53 88 THR A CA 1
ATOM 672 C C . THR A 1 88 ? -3.542 0.437 22.544 1.00 44.53 88 THR A C 1
ATOM 674 O O . THR A 1 88 ? -3.063 0.960 23.545 1.00 44.53 88 THR A O 1
ATOM 677 N N . LYS A 1 89 ? -4.797 0.701 22.154 1.00 45.69 89 LYS A N 1
ATOM 678 C CA . LYS A 1 89 ? -5.744 1.495 22.961 1.00 45.69 89 LYS A CA 1
ATOM 679 C C . LYS A 1 89 ? -6.805 0.679 23.712 1.00 45.69 89 LYS A C 1
ATOM 681 O O . LYS A 1 89 ? -7.512 1.263 24.521 1.00 45.69 89 LYS A O 1
ATOM 686 N N . ASN A 1 90 ? -6.867 -0.645 23.527 1.00 42.97 90 ASN A N 1
ATOM 687 C CA . ASN A 1 90 ? -7.805 -1.531 24.238 1.00 42.97 90 ASN A CA 1
ATOM 688 C C . ASN A 1 90 ? -7.077 -2.523 25.166 1.00 42.97 90 ASN A C 1
ATOM 690 O O . ASN A 1 90 ? -7.261 -3.732 25.060 1.00 42.97 90 ASN A O 1
ATOM 694 N N . LYS A 1 91 ? -6.238 -2.029 26.085 1.00 37.53 91 LYS A N 1
ATOM 695 C CA . LYS A 1 91 ? -5.675 -2.846 27.174 1.00 37.53 91 LYS A CA 1
ATOM 696 C C . LYS A 1 91 ? -6.186 -2.366 28.532 1.00 37.53 91 LYS A C 1
ATOM 698 O O . LYS A 1 91 ? -5.473 -1.676 29.249 1.00 37.53 91 LYS A O 1
ATOM 703 N N . PHE A 1 92 ? -7.389 -2.793 28.905 1.00 38.50 92 PHE A N 1
ATOM 704 C CA . PHE A 1 92 ? -7.576 -3.298 30.264 1.00 38.50 92 PHE A CA 1
ATOM 705 C C . PHE A 1 92 ? -7.360 -4.805 30.168 1.00 38.50 92 PHE A C 1
ATOM 707 O O . PHE A 1 92 ? -8.209 -5.525 29.649 1.00 38.50 92 PHE A O 1
ATOM 714 N N . TYR A 1 93 ? -6.185 -5.276 30.578 1.00 39.50 93 TYR A N 1
ATOM 715 C CA . TYR A 1 93 ? -6.016 -6.696 30.847 1.00 39.50 93 TYR A CA 1
ATOM 716 C C . TYR A 1 93 ? -6.662 -6.969 32.199 1.00 39.50 93 TYR A C 1
ATOM 718 O O . TYR A 1 93 ? -6.137 -6.535 33.221 1.00 39.50 93 TYR A O 1
ATOM 726 N N . TYR A 1 94 ? -7.790 -7.675 32.211 1.00 33.88 94 TYR A N 1
ATOM 727 C CA . TYR A 1 94 ? -8.169 -8.417 33.404 1.00 33.88 94 TYR A CA 1
ATOM 728 C C . TYR A 1 94 ? -7.205 -9.600 33.490 1.00 33.88 94 TYR A C 1
ATOM 730 O O . TYR A 1 94 ? -7.289 -10.535 32.695 1.00 33.88 94 TYR A O 1
ATOM 738 N N . ALA A 1 95 ? -6.224 -9.496 34.384 1.00 32.84 95 ALA A N 1
ATOM 739 C CA . ALA A 1 95 ? -5.511 -10.666 34.866 1.00 32.84 95 ALA A CA 1
ATOM 740 C C . ALA A 1 95 ? -6.514 -11.472 35.704 1.00 32.84 95 ALA A C 1
ATOM 742 O O . ALA A 1 95 ? -7.047 -10.941 36.680 1.00 32.84 95 ALA A O 1
ATOM 743 N N . PHE A 1 96 ? -6.818 -12.692 35.265 1.00 35.44 96 PHE A N 1
ATOM 744 C CA . PHE A 1 96 ? -7.420 -13.724 36.107 1.00 35.44 96 PHE A CA 1
ATOM 745 C C . PHE A 1 96 ? -6.300 -14.575 36.694 1.00 35.44 96 PHE A C 1
ATOM 747 O O . PHE A 1 96 ? -5.327 -14.834 35.945 1.00 35.44 96 PHE A O 1
#

Foldseek 3Di:
DQDAEFDFDPVDDDDQDCLVVDPDWDADPQQFIASDSNPPVSPLGQDGQVPDPHVVCSCPDPSVVVSVVCCVVCHDPSVRGDPCVPCVVPDPDPDD